Protein AF-A0A7V1DTZ6-F1 (afdb_monomer)

Secondary structure (DSSP, 8-state):
--EEE--SHHHHHHHHHHHHHSSS--EEE-THHHHTTSTTHHHHHHHTT--------

Nearest PDB structures (foldseek):
  8h5v-assembly1_A  TM=6.301E-01  e=2.911E+00  Vibrio cholerae O395

Solvent-accessible surface area (backbone atoms only — not comparable to full-atom values): 3493 Å² total; per-residue (Å²): 77,54,79,48,76,37,92,38,43,69,59,32,52,51,50,51,59,50,46,76,72,45,67,65,71,57,47,72,41,60,56,70,42,27,43,78,81,38,74,63,49,54,62,58,38,38,76,73,69,44,97,63,79,91,80,82,133

pLDDT: mean 90.47, std 6.98, range [60.0, 97.38]

Sequence (57 aa):
GREITSFDLRAGATLIAAALVAKGESIINEATQVDRGYEKIEERLQRLGADIRRVKD

Structure (mmCIF, N/CA/C/O backbone):
data_AF-A0A7V1DTZ6-F1
#
_entry.id   AF-A0A7V1DTZ6-F1
#
loop_
_atom_site.group_PDB
_atom_site.id
_atom_site.type_symbol
_atom_site.label_atom_id
_atom_site.label_alt_id
_atom_site.label_comp_id
_atom_site.label_asym_id
_atom_site.label_entity_id
_atom_site.label_seq_id
_atom_site.pdbx_PDB_ins_code
_atom_site.Cartn_x
_atom_site.Cartn_y
_atom_site.Cartn_z
_atom_site.occupancy
_atom_site.B_iso_or_equiv
_atom_site.auth_seq_id
_atom_site.auth_comp_id
_atom_site.auth_asym_id
_atom_site.auth_atom_id
_atom_site.pdbx_PDB_model_num
ATOM 1 N N . GLY A 1 1 ? -2.495 -2.235 13.351 1.00 71.69 1 GLY A N 1
ATOM 2 C CA . GLY A 1 1 ? -1.406 -1.869 12.446 1.00 71.69 1 GLY A CA 1
ATOM 3 C C . GLY A 1 1 ? -0.144 -2.613 12.809 1.00 71.69 1 GLY A C 1
ATOM 4 O O . GLY A 1 1 ? 0.030 -2.918 13.987 1.00 71.69 1 GLY A O 1
ATOM 5 N N . ARG A 1 2 ? 0.688 -2.967 11.827 1.00 88.94 2 ARG A N 1
ATOM 6 C CA . ARG A 1 2 ? 1.990 -3.623 12.033 1.00 88.94 2 ARG A CA 1
ATOM 7 C C . ARG A 1 2 ? 2.964 -3.220 10.924 1.00 88.94 2 ARG A C 1
ATOM 9 O O . ARG A 1 2 ? 2.539 -2.995 9.795 1.00 88.94 2 ARG A O 1
ATOM 16 N N . GLU A 1 3 ? 4.248 -3.166 11.252 1.00 90.38 3 GLU A N 1
ATOM 17 C CA . GLU A 1 3 ? 5.335 -3.015 10.285 1.00 90.38 3 GLU A CA 1
ATOM 18 C C . GLU A 1 3 ? 5.817 -4.388 9.795 1.00 90.38 3 GLU A C 1
ATOM 20 O O . GLU A 1 3 ? 6.013 -5.314 10.593 1.00 90.38 3 GLU A O 1
ATOM 25 N N . ILE A 1 4 ? 5.934 -4.546 8.476 1.00 89.06 4 ILE A N 1
ATOM 26 C CA . ILE A 1 4 ? 6.246 -5.815 7.813 1.00 89.06 4 ILE A CA 1
ATOM 27 C C . ILE A 1 4 ? 7.168 -5.549 6.618 1.00 89.06 4 ILE A C 1
ATOM 29 O O . ILE A 1 4 ? 6.947 -4.618 5.853 1.00 89.06 4 ILE A O 1
ATOM 33 N N . THR A 1 5 ? 8.157 -6.413 6.398 1.00 85.88 5 THR A N 1
ATOM 34 C CA . THR A 1 5 ? 8.997 -6.388 5.190 1.00 85.88 5 THR A CA 1
ATOM 35 C C . THR A 1 5 ? 8.540 -7.459 4.205 1.00 85.88 5 THR A C 1
ATOM 37 O O . THR A 1 5 ? 8.419 -8.628 4.578 1.00 85.88 5 THR A O 1
ATOM 40 N N . SER A 1 6 ? 8.293 -7.076 2.949 1.00 76.75 6 SER A N 1
ATOM 41 C CA . SER A 1 6 ? 7.958 -8.020 1.878 1.00 76.75 6 SER A CA 1
ATOM 42 C C . SER A 1 6 ? 9.168 -8.302 0.993 1.00 76.75 6 SER A C 1
ATOM 44 O O . SER A 1 6 ? 9.736 -7.387 0.413 1.00 76.75 6 SER A O 1
ATOM 46 N N . PHE A 1 7 ? 9.518 -9.576 0.814 1.00 74.19 7 PHE A N 1
ATOM 47 C CA . PHE A 1 7 ? 10.651 -9.986 -0.030 1.00 74.19 7 PHE A CA 1
ATOM 48 C C . PHE A 1 7 ? 10.237 -10.514 -1.414 1.00 74.19 7 PHE A C 1
ATOM 50 O O . PHE A 1 7 ? 11.094 -10.861 -2.221 1.00 74.19 7 PHE A O 1
ATOM 57 N N . ASP A 1 8 ? 8.934 -10.593 -1.700 1.00 83.62 8 ASP A N 1
ATOM 58 C CA . ASP A 1 8 ? 8.397 -11.202 -2.923 1.00 83.62 8 ASP A CA 1
ATOM 59 C C . ASP A 1 8 ? 7.265 -10.365 -3.542 1.00 83.62 8 ASP A C 1
ATOM 61 O O . ASP A 1 8 ? 6.503 -9.696 -2.837 1.00 83.62 8 ASP A O 1
ATOM 65 N N . LEU A 1 9 ? 7.144 -10.439 -4.873 1.00 81.44 9 LEU A N 1
ATOM 66 C CA . LEU A 1 9 ? 6.137 -9.737 -5.675 1.00 81.44 9 LEU A CA 1
ATOM 67 C C . LEU A 1 9 ? 4.698 -10.097 -5.264 1.00 81.44 9 LEU A C 1
ATOM 69 O O . LEU A 1 9 ? 3.874 -9.213 -5.026 1.00 81.44 9 LEU A O 1
ATOM 73 N N . ARG A 1 10 ? 4.377 -11.396 -5.190 1.00 88.00 10 ARG A N 1
ATOM 74 C CA . ARG A 1 10 ? 3.015 -11.877 -4.895 1.00 88.00 10 ARG A CA 1
ATOM 75 C C . ARG A 1 10 ? 2.697 -11.752 -3.411 1.00 88.00 10 ARG A C 1
ATOM 77 O O . ARG A 1 10 ? 1.571 -11.393 -3.056 1.00 88.00 10 ARG A O 1
ATOM 84 N N . ALA A 1 11 ? 3.686 -12.000 -2.552 1.00 88.62 11 ALA A N 1
ATOM 85 C CA . ALA A 1 11 ? 3.547 -11.761 -1.119 1.00 88.62 11 ALA A CA 1
ATOM 86 C C . ALA A 1 11 ? 3.239 -10.284 -0.834 1.00 88.62 11 ALA A C 1
ATOM 88 O O . ALA A 1 11 ? 2.318 -9.994 -0.075 1.00 88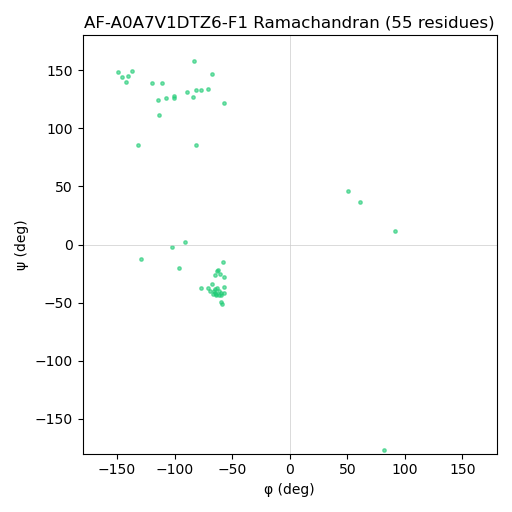.62 11 ALA A O 1
ATOM 89 N N . GLY A 1 12 ? 3.925 -9.355 -1.505 1.00 91.19 12 GLY A N 1
ATOM 90 C CA . GLY A 1 12 ? 3.720 -7.924 -1.298 1.00 91.19 12 GLY A CA 1
ATOM 91 C C . GLY A 1 12 ? 2.323 -7.450 -1.699 1.00 91.19 12 GLY A C 1
ATOM 92 O O . GLY A 1 12 ? 1.672 -6.762 -0.918 1.00 91.19 12 GLY A O 1
ATOM 93 N N . ALA A 1 13 ? 1.798 -7.893 -2.846 1.00 91.88 13 ALA A N 1
ATOM 94 C CA . ALA A 1 13 ? 0.416 -7.588 -3.234 1.00 91.88 13 ALA A CA 1
ATOM 95 C C . ALA A 1 13 ? -0.614 -8.148 -2.232 1.00 91.88 13 ALA A C 1
ATOM 97 O O . ALA A 1 13 ? -1.583 -7.472 -1.881 1.00 91.88 13 ALA A O 1
ATOM 98 N N . THR A 1 14 ? -0.378 -9.361 -1.723 1.00 93.38 14 THR A N 1
ATOM 99 C CA . THR A 1 14 ? -1.233 -9.982 -0.697 1.00 93.38 14 THR A CA 1
ATOM 100 C C . THR A 1 14 ? -1.197 -9.193 0.615 1.00 93.38 14 THR A C 1
ATOM 102 O O . THR A 1 14 ? -2.240 -8.958 1.223 1.00 93.38 14 THR A O 1
ATOM 105 N N . LEU A 1 15 ? -0.012 -8.737 1.037 1.00 93.94 15 LEU A N 1
ATOM 106 C CA . LEU A 1 15 ? 0.161 -7.914 2.235 1.00 93.94 15 LEU A CA 1
ATOM 107 C C . LEU A 1 15 ? -0.515 -6.549 2.099 1.00 93.94 15 LEU A C 1
ATOM 109 O O . LEU A 1 15 ? -1.130 -6.099 3.060 1.00 93.94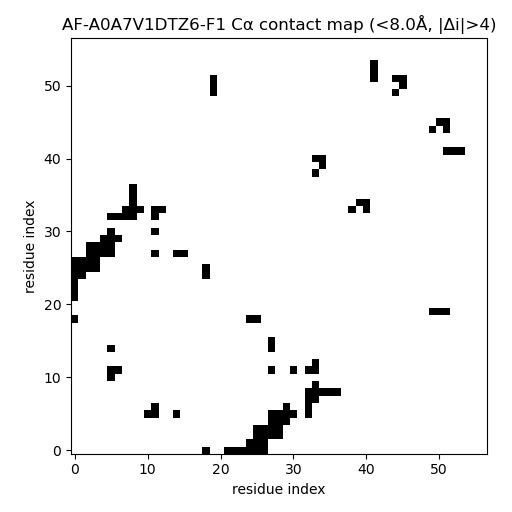 15 LEU A O 1
ATOM 113 N N . ILE A 1 16 ? -0.469 -5.921 0.919 1.00 94.25 16 ILE A N 1
ATOM 114 C CA . ILE A 1 16 ? -1.199 -4.674 0.647 1.00 94.25 16 ILE A CA 1
ATOM 115 C C . ILE A 1 16 ? -2.703 -4.895 0.829 1.00 94.25 16 ILE A C 1
ATOM 117 O O . ILE A 1 16 ? -3.346 -4.149 1.563 1.00 94.25 16 ILE A O 1
ATOM 121 N N . ALA A 1 17 ? -3.266 -5.949 0.231 1.00 94.25 17 ALA A N 1
ATOM 122 C CA . ALA A 1 17 ? -4.685 -6.264 0.392 1.00 94.25 17 ALA A CA 1
ATOM 123 C C . ALA A 1 17 ? -5.059 -6.521 1.864 1.00 94.25 17 ALA A C 1
ATOM 125 O O . ALA A 1 17 ? -6.080 -6.026 2.339 1.00 94.25 17 ALA A O 1
ATOM 126 N N . ALA A 1 18 ? -4.216 -7.243 2.608 1.00 94.88 18 ALA A N 1
ATOM 127 C CA . ALA A 1 18 ? -4.427 -7.480 4.033 1.00 94.88 18 ALA A CA 1
ATOM 128 C C . ALA A 1 18 ? -4.345 -6.183 4.859 1.00 94.88 18 ALA A C 1
ATOM 130 O O . ALA A 1 18 ? -5.170 -5.969 5.747 1.00 94.88 18 ALA A O 1
ATOM 131 N N . ALA A 1 19 ? -3.388 -5.304 4.550 1.00 95.38 19 ALA A N 1
ATOM 132 C CA . ALA A 1 19 ? -3.204 -4.021 5.220 1.00 95.38 19 ALA A CA 1
ATOM 133 C C . ALA A 1 19 ? -4.403 -3.084 5.023 1.00 95.38 19 ALA A C 1
ATOM 135 O O . ALA A 1 19 ? -4.802 -2.422 5.975 1.00 95.38 19 ALA A O 1
ATOM 136 N N . LEU A 1 20 ? -5.019 -3.086 3.836 1.00 95.31 20 LEU A N 1
ATOM 137 C CA . LEU A 1 20 ? -6.206 -2.274 3.540 1.00 95.31 20 LEU A CA 1
ATOM 138 C C . LEU A 1 20 ? -7.443 -2.667 4.365 1.00 95.31 20 LEU A C 1
ATOM 140 O O . LEU A 1 20 ? -8.319 -1.837 4.585 1.00 95.31 20 LEU A O 1
ATOM 144 N N . VAL A 1 21 ? -7.530 -3.922 4.818 1.00 95.50 21 VAL A N 1
ATOM 145 C CA . VAL A 1 21 ? -8.639 -4.416 5.659 1.00 95.50 21 VAL A CA 1
ATOM 146 C C . VAL A 1 21 ? -8.281 -4.372 7.152 1.00 95.50 21 VAL A C 1
ATOM 148 O O . VAL A 1 21 ? -9.160 -4.398 8.018 1.00 95.50 21 VAL A O 1
ATOM 151 N N . ALA A 1 22 ? -6.990 -4.316 7.483 1.00 95.50 22 ALA A N 1
ATOM 152 C CA . ALA A 1 22 ? -6.516 -4.306 8.857 1.00 95.50 22 ALA A CA 1
ATOM 153 C C . ALA A 1 22 ? -6.905 -3.011 9.588 1.00 95.50 22 ALA A C 1
ATOM 155 O O . ALA A 1 22 ? -6.930 -1.920 9.028 1.00 95.50 22 ALA A O 1
ATOM 156 N N . LYS A 1 23 ? -7.166 -3.119 10.895 1.00 94.00 23 LYS A N 1
ATOM 157 C CA . LYS A 1 23 ? -7.397 -1.940 11.738 1.00 94.00 23 LYS A CA 1
ATOM 158 C C . LYS A 1 23 ? -6.073 -1.241 12.072 1.00 94.00 23 LYS A C 1
ATOM 160 O O . LYS A 1 23 ? -5.132 -1.880 12.559 1.00 94.00 23 LYS A O 1
ATOM 165 N N . GLY A 1 24 ? -6.043 0.081 11.911 1.00 94.00 24 GLY A N 1
ATOM 166 C CA . GLY A 1 24 ? -4.884 0.942 12.184 1.00 94.00 24 GLY A CA 1
ATOM 167 C C . GLY A 1 24 ? -3.857 0.966 11.046 1.00 94.00 24 GLY A C 1
ATOM 168 O O . GLY A 1 24 ? -4.050 0.331 10.019 1.00 94.00 24 GLY A O 1
ATOM 169 N N . GLU A 1 25 ? -2.746 1.674 11.243 1.00 94.75 25 GLU A N 1
ATOM 170 C CA . GLU A 1 25 ? -1.741 1.907 10.193 1.00 94.75 25 GLU A CA 1
ATOM 171 C C . GLU A 1 25 ? -0.781 0.721 10.032 1.00 94.75 25 GLU A C 1
ATOM 173 O O . GLU A 1 25 ? -0.263 0.193 11.017 1.00 94.75 25 GLU A O 1
ATOM 178 N N . SER A 1 26 ? -0.540 0.285 8.797 1.00 95.44 26 SER A N 1
ATOM 179 C CA . SER A 1 26 ? 0.448 -0.756 8.495 1.00 95.44 26 SER A CA 1
ATOM 180 C C . SER A 1 26 ? 1.515 -0.203 7.563 1.00 95.44 26 SER A C 1
ATOM 182 O O . SER A 1 26 ? 1.197 0.519 6.622 1.00 95.44 26 SER A O 1
ATOM 184 N N . ILE A 1 27 ? 2.769 -0.565 7.822 1.00 94.69 27 ILE A N 1
ATOM 185 C CA . ILE A 1 27 ? 3.927 -0.117 7.046 1.00 94.69 27 ILE A CA 1
ATOM 186 C C . ILE A 1 27 ? 4.514 -1.342 6.351 1.00 94.69 27 ILE A C 1
ATOM 188 O O . ILE A 1 27 ? 4.796 -2.349 7.003 1.00 94.69 27 ILE A O 1
ATOM 192 N N . ILE A 1 28 ? 4.643 -1.271 5.025 1.00 92.31 28 ILE A N 1
ATOM 193 C CA . ILE A 1 28 ? 5.201 -2.348 4.204 1.00 92.31 28 ILE A CA 1
ATOM 194 C C . ILE A 1 28 ? 6.523 -1.868 3.607 1.00 92.31 28 ILE A C 1
ATOM 196 O O . ILE A 1 28 ? 6.534 -1.007 2.727 1.00 92.31 28 ILE A O 1
ATOM 200 N N . ASN A 1 29 ? 7.621 -2.458 4.070 1.00 91.88 29 ASN A N 1
ATOM 201 C CA . ASN A 1 29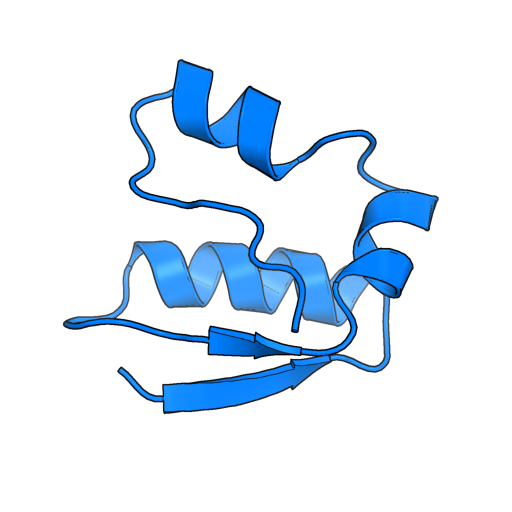 ? 8.970 -2.174 3.591 1.00 91.88 29 ASN A CA 1
ATOM 202 C C . ASN A 1 29 ? 9.282 -2.970 2.312 1.00 91.88 29 ASN A C 1
ATOM 204 O O . ASN A 1 29 ? 8.672 -4.012 2.053 1.00 91.88 29 ASN A O 1
ATOM 208 N N . GLU A 1 30 ? 10.257 -2.489 1.531 1.00 87.94 30 GLU A N 1
ATOM 209 C CA . GLU A 1 30 ? 10.707 -3.108 0.268 1.00 87.94 30 GLU A CA 1
ATOM 210 C C . GLU A 1 30 ? 9.608 -3.212 -0.815 1.00 87.94 30 GLU A C 1
ATOM 212 O O . GLU A 1 30 ? 9.560 -4.146 -1.620 1.00 87.94 30 GLU A O 1
ATOM 217 N N . ALA A 1 31 ? 8.727 -2.204 -0.891 1.00 86.06 31 ALA A N 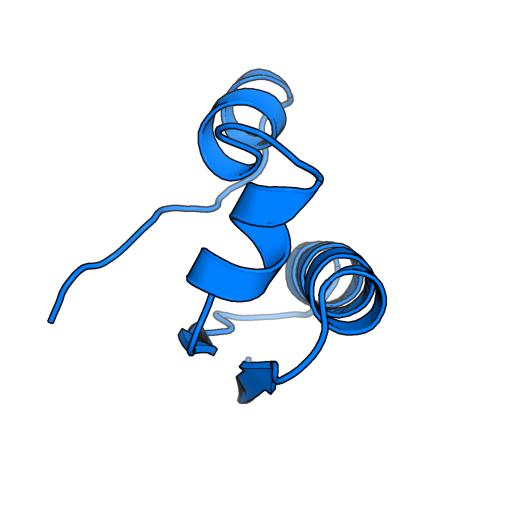1
ATOM 218 C CA . ALA A 1 31 ? 7.641 -2.130 -1.880 1.00 86.06 31 ALA A CA 1
ATOM 219 C C . ALA A 1 31 ? 8.115 -2.166 -3.353 1.00 86.06 31 ALA A C 1
ATOM 221 O O . ALA A 1 31 ? 7.326 -2.468 -4.249 1.00 86.06 31 ALA A O 1
ATOM 222 N N . THR A 1 32 ? 9.408 -1.945 -3.610 1.00 86.88 32 THR A N 1
ATOM 223 C CA . THR A 1 32 ? 10.048 -2.082 -4.931 1.00 86.88 32 THR A CA 1
ATOM 224 C C . THR A 1 32 ? 9.878 -3.477 -5.539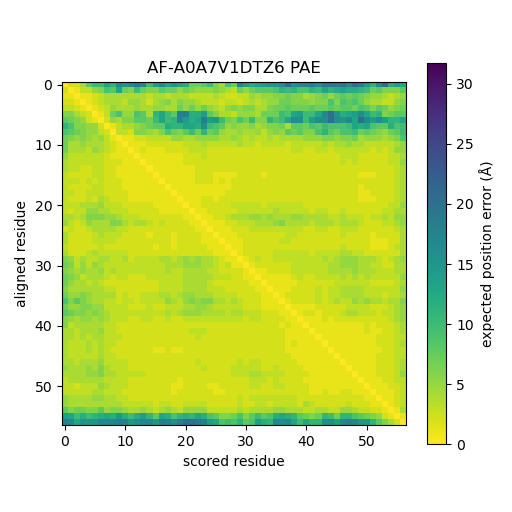 1.00 86.88 32 THR A C 1
ATOM 226 O O . THR A 1 32 ? 9.826 -3.613 -6.762 1.00 86.88 32 THR A O 1
ATOM 229 N N . GLN A 1 33 ? 9.732 -4.525 -4.718 1.00 88.50 33 GLN A N 1
ATOM 230 C CA . GLN A 1 33 ? 9.447 -5.875 -5.217 1.00 88.50 33 GLN A CA 1
ATOM 231 C C . GLN A 1 33 ? 8.056 -5.982 -5.850 1.00 88.50 33 GLN A C 1
ATOM 233 O O . GLN A 1 33 ? 7.886 -6.715 -6.825 1.00 88.50 33 GLN A O 1
ATOM 238 N N . VAL A 1 34 ? 7.073 -5.238 -5.332 1.00 89.75 34 VAL A N 1
ATOM 239 C CA . VAL A 1 34 ? 5.701 -5.211 -5.862 1.00 89.75 34 VAL A CA 1
ATOM 240 C C . VAL A 1 34 ?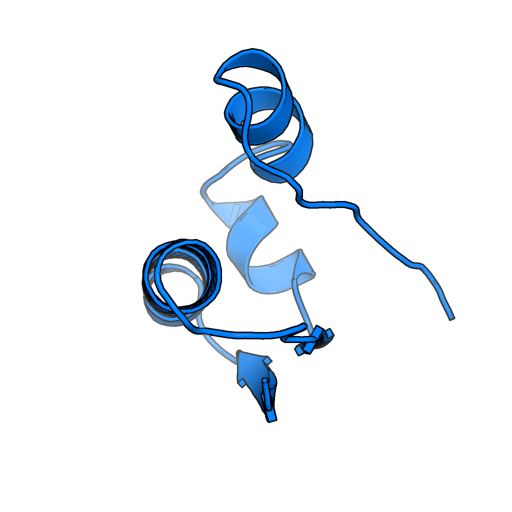 5.654 -4.484 -7.202 1.00 89.75 34 VAL A C 1
ATOM 242 O O . VAL A 1 34 ? 4.982 -4.935 -8.133 1.00 89.75 34 VAL A O 1
ATOM 245 N N . ASP A 1 35 ? 6.445 -3.421 -7.338 1.00 88.25 35 ASP A N 1
ATOM 246 C CA . ASP A 1 35 ? 6.494 -2.589 -8.543 1.00 88.25 35 ASP A CA 1
ATOM 247 C C . ASP A 1 35 ? 6.913 -3.376 -9.795 1.00 88.25 35 ASP A C 1
ATOM 249 O O . ASP A 1 35 ? 6.518 -3.032 -10.908 1.00 88.25 35 ASP A O 1
ATOM 253 N N . ARG A 1 36 ? 7.649 -4.486 -9.627 1.00 89.12 36 ARG A N 1
ATOM 254 C CA . ARG A 1 36 ? 8.068 -5.373 -10.727 1.00 89.12 36 ARG A CA 1
ATOM 255 C C . ARG A 1 36 ? 6.906 -6.044 -11.465 1.00 89.12 36 ARG A C 1
ATOM 257 O O . ARG A 1 36 ? 7.101 -6.482 -12.596 1.00 89.12 36 ARG A O 1
ATOM 264 N N . GLY A 1 37 ? 5.736 -6.171 -10.838 1.00 90.25 37 GLY A N 1
ATOM 265 C CA . GLY A 1 37 ? 4.540 -6.755 -11.462 1.00 90.25 37 GLY A CA 1
ATOM 266 C C . GLY A 1 37 ? 3.279 -5.905 -11.334 1.00 90.25 37 GLY A C 1
ATOM 267 O O . GLY A 1 37 ? 2.305 -6.164 -12.038 1.00 90.25 37 GLY A O 1
ATOM 268 N N . TYR A 1 38 ? 3.295 -4.875 -10.488 1.00 90.50 38 TYR A N 1
ATOM 269 C CA . TYR A 1 38 ? 2.184 -3.949 -10.303 1.00 90.50 38 TYR A CA 1
ATOM 270 C C . TYR A 1 38 ? 2.694 -2.512 -10.348 1.00 90.50 38 TYR A C 1
ATOM 272 O O . TYR A 1 38 ? 2.978 -1.892 -9.327 1.00 90.50 38 T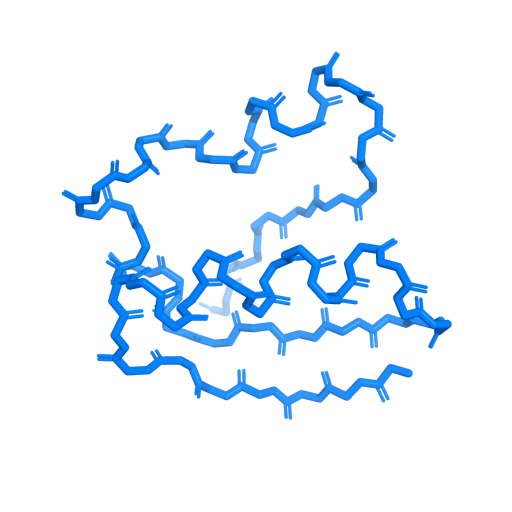YR A O 1
ATOM 280 N N . GLU A 1 39 ? 2.797 -1.979 -11.561 1.00 90.88 39 GLU A N 1
ATOM 281 C CA . GLU A 1 39 ? 3.234 -0.605 -11.784 1.00 90.88 39 GLU A CA 1
ATOM 282 C C . GLU A 1 39 ? 2.335 0.393 -11.037 1.00 90.88 39 GLU A C 1
ATOM 284 O O . GLU A 1 39 ? 1.124 0.460 -11.291 1.00 90.88 39 GLU A O 1
ATOM 289 N N . LYS A 1 40 ? 2.952 1.198 -10.157 1.00 91.12 40 LYS A N 1
ATOM 290 C CA . LYS A 1 40 ? 2.301 2.290 -9.411 1.00 91.12 40 LYS A CA 1
ATOM 291 C C . LYS A 1 40 ? 1.019 1.826 -8.715 1.00 91.12 40 LYS A C 1
ATOM 293 O O . LYS A 1 40 ? -0.037 2.457 -8.828 1.00 91.12 40 LYS A O 1
ATOM 298 N N . ILE A 1 41 ? 1.088 0.675 -8.045 1.00 93.06 41 ILE A N 1
ATOM 299 C CA . ILE A 1 41 ? -0.079 0.050 -7.416 1.00 93.06 41 ILE A CA 1
ATOM 300 C C . ILE A 1 41 ? -0.761 0.987 -6.412 1.00 93.06 41 ILE A C 1
ATOM 302 O O . ILE A 1 41 ? -1.988 1.034 -6.366 1.00 93.06 41 ILE A O 1
ATOM 306 N N . GLU A 1 42 ? 0.009 1.788 -5.675 1.00 93.94 42 GLU A N 1
ATOM 307 C CA . GLU A 1 42 ? -0.508 2.774 -4.733 1.00 93.94 42 GLU A CA 1
ATOM 308 C C . GLU A 1 42 ? -1.369 3.832 -5.429 1.00 93.94 42 GLU A C 1
ATOM 310 O O . GLU A 1 42 ? -2.463 4.112 -4.956 1.00 93.94 42 GLU A O 1
ATOM 315 N N . GLU A 1 43 ? -0.950 4.349 -6.590 1.00 95.88 43 GLU A N 1
ATOM 316 C CA . GLU A 1 43 ? -1.711 5.367 -7.326 1.0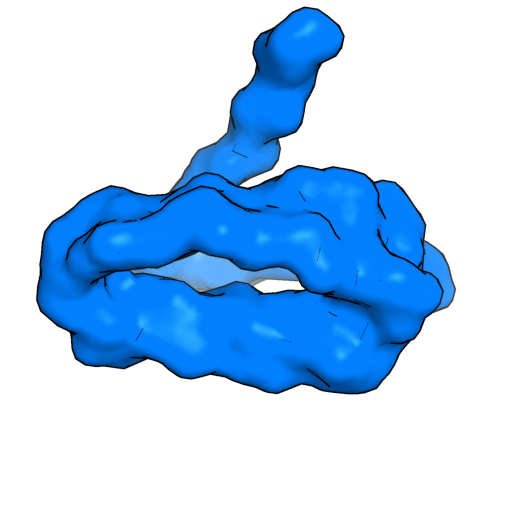0 95.88 43 GLU A CA 1
ATOM 317 C C . GLU A 1 43 ? -3.038 4.783 -7.824 1.00 95.88 43 GLU A C 1
ATOM 319 O O . GLU A 1 43 ? -4.084 5.435 -7.790 1.00 95.88 43 GLU A O 1
ATOM 324 N N . ARG A 1 44 ? -3.010 3.528 -8.289 1.00 95.19 44 ARG A N 1
ATOM 325 C CA . ARG A 1 44 ? -4.208 2.825 -8.766 1.00 95.19 44 ARG A CA 1
ATOM 326 C C . ARG A 1 44 ? -5.186 2.561 -7.624 1.00 95.19 44 ARG A C 1
ATOM 328 O O . ARG A 1 44 ? -6.381 2.771 -7.802 1.00 95.19 44 ARG A O 1
ATOM 335 N N . LEU A 1 45 ? -4.691 2.142 -6.462 1.00 96.25 45 LEU A N 1
ATOM 336 C CA . LEU A 1 45 ? -5.512 1.897 -5.277 1.00 96.25 45 LEU A CA 1
ATOM 337 C C . LEU A 1 45 ? -6.068 3.202 -4.689 1.00 96.25 45 LEU A C 1
ATOM 339 O O . LEU A 1 45 ? -7.248 3.254 -4.353 1.00 96.25 45 LEU A O 1
ATOM 343 N N . GLN A 1 46 ? -5.279 4.278 -4.651 1.00 97.31 46 GLN A N 1
ATOM 344 C CA . GLN A 1 46 ? -5.745 5.612 -4.253 1.00 97.31 46 GLN A CA 1
ATOM 345 C C . GLN A 1 46 ? -6.907 6.097 -5.128 1.00 97.31 46 GLN A C 1
ATOM 347 O O . GLN A 1 46 ? -7.892 6.619 -4.613 1.00 97.31 46 GLN A O 1
ATOM 352 N N . ARG A 1 47 ? -6.850 5.870 -6.450 1.00 97.38 47 ARG A N 1
ATOM 353 C CA . ARG A 1 47 ? -7.963 6.191 -7.370 1.00 97.38 47 ARG A CA 1
ATOM 354 C C . ARG A 1 47 ? -9.243 5.405 -7.080 1.00 97.38 47 ARG A C 1
ATOM 356 O O . ARG A 1 47 ? -10.317 5.846 -7.476 1.00 97.38 47 ARG A O 1
ATOM 363 N N . LEU A 1 48 ? -9.133 4.265 -6.402 1.00 96.62 48 LEU A N 1
ATOM 364 C CA . LEU A 1 48 ? -10.266 3.468 -5.928 1.00 96.62 48 L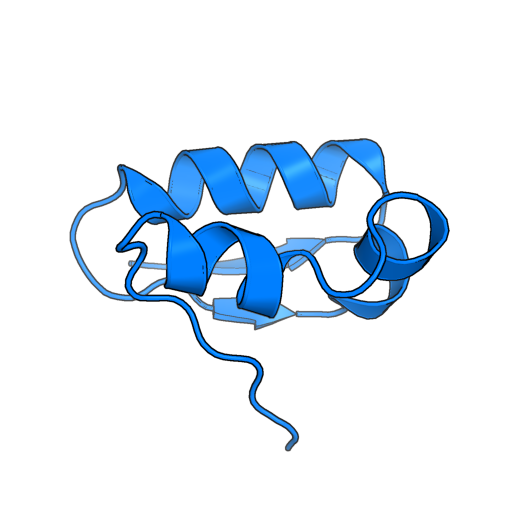EU A CA 1
ATOM 365 C C . LEU A 1 48 ? -10.715 3.861 -4.509 1.00 96.62 48 LEU A C 1
ATOM 367 O O . LEU A 1 48 ? -11.642 3.255 -3.980 1.00 96.62 48 LEU A O 1
ATOM 371 N N . GLY A 1 49 ? -10.085 4.870 -3.899 1.00 96.94 49 GLY A N 1
ATOM 372 C CA . GLY A 1 49 ? -10.412 5.366 -2.562 1.00 96.94 49 GLY A CA 1
ATOM 373 C C . GLY A 1 49 ? -9.633 4.703 -1.425 1.00 96.94 49 GLY A C 1
ATOM 374 O O . GLY A 1 49 ? -9.997 4.886 -0.266 1.00 96.94 49 GLY A O 1
ATOM 375 N N . ALA A 1 50 ? -8.583 3.932 -1.721 1.00 97.38 50 ALA A N 1
ATOM 376 C CA . ALA A 1 50 ? -7.737 3.356 -0.683 1.00 97.38 50 ALA A CA 1
ATOM 377 C C . ALA A 1 50 ? -6.880 4.430 0.008 1.00 97.38 50 ALA A C 1
ATOM 379 O O . ALA A 1 50 ? -6.212 5.221 -0.662 1.00 97.38 50 ALA A O 1
ATOM 380 N N . ASP A 1 51 ? -6.841 4.400 1.341 1.00 96.38 51 ASP A N 1
ATOM 381 C CA . ASP A 1 51 ? -5.902 5.192 2.139 1.00 96.38 51 ASP A CA 1
ATOM 382 C C . ASP A 1 51 ? -4.543 4.481 2.195 1.00 96.38 51 ASP A C 1
ATOM 384 O O . ASP A 1 51 ? -4.258 3.656 3.062 1.00 96.38 51 ASP A O 1
ATOM 388 N N . ILE A 1 52 ? -3.733 4.732 1.172 1.00 95.50 52 ILE A N 1
ATOM 389 C CA . ILE A 1 52 ? -2.387 4.189 1.014 1.00 95.50 52 ILE A CA 1
ATOM 390 C C . ILE A 1 52 ? -1.492 5.280 0.442 1.00 95.50 52 ILE A C 1
ATOM 392 O O . ILE A 1 52 ? -1.926 6.084 -0.380 1.00 95.50 52 ILE A O 1
ATOM 396 N N . ARG A 1 53 ? -0.227 5.319 0.854 1.00 94.88 53 ARG A N 1
ATOM 397 C CA . ARG A 1 53 ? 0.766 6.275 0.355 1.00 94.88 53 ARG A CA 1
ATOM 398 C C . ARG A 1 53 ? 2.138 5.626 0.315 1.00 94.88 53 ARG A C 1
ATOM 400 O O . ARG A 1 53 ? 2.474 4.838 1.195 1.00 94.88 53 ARG A O 1
ATOM 407 N N . ARG A 1 54 ? 2.937 5.979 -0.691 1.00 92.38 54 ARG A N 1
ATOM 408 C CA . ARG A 1 54 ? 4.350 5.609 -0.720 1.00 92.38 54 ARG A CA 1
ATOM 409 C C . ARG A 1 54 ? 5.139 6.625 0.094 1.00 92.38 54 ARG A C 1
ATOM 411 O O . ARG A 1 54 ? 5.031 7.826 -0.141 1.00 92.38 54 ARG A O 1
ATOM 418 N N . VAL A 1 55 ? 5.918 6.127 1.042 1.00 89.56 55 VAL A N 1
ATOM 419 C CA . VAL A 1 55 ? 6.853 6.919 1.842 1.00 89.56 55 VAL A CA 1
ATOM 420 C C . VAL A 1 55 ? 8.274 6.533 1.438 1.00 89.56 55 VAL A C 1
ATOM 422 O O . VAL A 1 55 ? 8.542 5.367 1.151 1.00 89.56 55 VAL A O 1
ATOM 425 N N . LYS A 1 56 ? 9.155 7.526 1.325 1.00 77.75 56 LYS A N 1
ATOM 426 C CA . LYS A 1 56 ? 10.602 7.320 1.241 1.00 77.75 56 LYS A CA 1
ATOM 427 C C . LYS A 1 56 ? 11.178 7.779 2.569 1.00 77.75 56 LYS A C 1
ATOM 429 O O . LYS A 1 56 ? 10.904 8.919 2.947 1.00 77.75 56 LYS A O 1
ATOM 434 N N . ASP A 1 57 ? 11.937 6.906 3.215 1.00 60.00 57 ASP A N 1
ATOM 435 C CA . ASP A 1 57 ? 12.956 7.333 4.175 1.00 60.00 57 ASP A CA 1
ATOM 436 C C . ASP A 1 57 ? 14.169 7.911 3.431 1.00 60.00 57 ASP A C 1
ATOM 438 O O . ASP A 1 57 ? 14.458 7.442 2.298 1.00 60.00 57 ASP A O 1
#

Mean predicted aligned error: 3.63 Å

Radius of gyration: 10.43 Å; Cα contacts (8 Å, |Δi|>4): 63; chains: 1; bounding box: 23×19×24 Å

Foldseek 3Di:
DEEEEDPAQVVLVVVVVVQQPDPDHYHYPPCVRVCVPQPPVVVVVVVVVGPDDDDDD